Protein AF-A0A511MKS2-F1 (afdb_monomer_lite)

Sequence (105 aa):
MGGASIHTKQHAWWDNYLVALLGLVLAAGFAIAAIAAASGGAYPVAITLAALAVPFAIPTIVQILGELLIYLLIPVVLVGFVLFLPILAVSPAARKWARRRWRDR

pLDDT: mean 75.95, std 11.5, range [42.81, 89.75]

Foldseek 3Di:
DDDDDPPPPVVVVVVLVVLLVVLVVQLVVLQVVLVVCVVVVNNVSSVVSNVVSVVSVVSNVVVVVVVVVVVVVVVVVVVVCVVVVVCCVPDPVSVVVVVVVVVVD

Secondary structure (DSSP, 8-state):
-----SSHHHHHHHHHHHHHHHHHHHHHHHH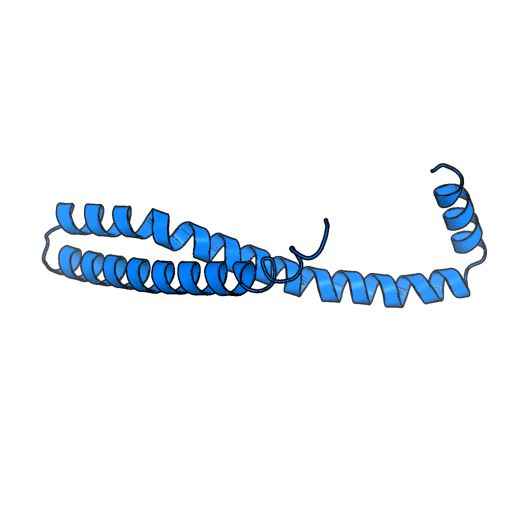HHHHHHHHTT-HHHHHHHHHHHHHHHHHHHHHHHHHHHHHHHHHHHHHHHHHHHHHHHH-HHHHHHHHHHHH--

Radius of gyration: 24.77 Å; chains: 1; bounding box: 55×48×60 Å

Structure (mmCIF, N/CA/C/O backbone):
data_AF-A0A511MKS2-F1
#
_entry.id   AF-A0A511MKS2-F1
#
loop_
_atom_site.group_PDB
_atom_site.id
_atom_site.type_symbol
_atom_site.label_atom_id
_atom_site.label_alt_id
_atom_site.label_comp_id
_atom_site.label_asym_id
_atom_site.label_entity_id
_atom_site.label_seq_id
_atom_site.pdbx_PDB_ins_code
_atom_site.Cartn_x
_atom_site.Cartn_y
_atom_site.Cartn_z
_atom_site.occupancy
_atom_site.B_iso_or_equiv
_atom_site.auth_seq_id
_atom_site.auth_comp_id
_atom_site.auth_asym_id
_atom_site.auth_atom_id
_atom_site.pdbx_PDB_model_num
ATOM 1 N N . MET A 1 1 ? 11.989 -38.388 -12.754 1.00 42.81 1 MET A N 1
ATOM 2 C CA . MET A 1 1 ? 12.009 -37.271 -11.783 1.00 42.81 1 MET A CA 1
ATOM 3 C C . MET A 1 1 ? 11.878 -35.966 -12.558 1.00 42.81 1 MET A C 1
ATOM 5 O O . MET A 1 1 ? 12.620 -35.808 -13.514 1.00 42.81 1 MET A O 1
ATOM 9 N N . GLY A 1 2 ? 10.953 -35.074 -12.178 1.00 46.56 2 GLY A N 1
ATOM 10 C CA . GLY A 1 2 ? 10.885 -33.697 -12.704 1.00 46.56 2 GLY A CA 1
ATOM 11 C C . GLY A 1 2 ? 9.634 -33.360 -13.522 1.00 46.56 2 GLY A C 1
ATOM 12 O O . GLY A 1 2 ? 9.736 -33.114 -14.714 1.00 46.56 2 GLY A O 1
ATOM 13 N N . GLY A 1 3 ? 8.456 -33.342 -12.890 1.00 44.53 3 GLY A N 1
ATOM 14 C CA . GLY A 1 3 ? 7.185 -32.998 -13.548 1.00 44.53 3 GLY A CA 1
ATOM 15 C C . GLY A 1 3 ? 6.220 -32.209 -12.661 1.00 44.53 3 GLY A C 1
ATOM 16 O O . GLY A 1 3 ? 5.014 -32.354 -12.796 1.00 44.53 3 GLY A O 1
ATOM 17 N N . ALA A 1 4 ? 6.727 -31.414 -11.717 1.00 52.56 4 ALA A N 1
ATOM 18 C CA . ALA A 1 4 ? 5.893 -30.621 -10.818 1.00 52.56 4 ALA A CA 1
ATOM 19 C C . ALA A 1 4 ? 6.574 -29.282 -10.509 1.00 52.56 4 ALA A C 1
ATOM 21 O O . ALA A 1 4 ? 7.659 -29.279 -9.936 1.00 52.56 4 ALA A O 1
ATOM 22 N N . SER A 1 5 ? 5.959 -28.164 -10.917 1.00 49.34 5 SER A N 1
ATOM 23 C CA . SER A 1 5 ? 6.036 -26.854 -10.221 1.00 49.34 5 SER A CA 1
ATOM 24 C C . SER A 1 5 ? 5.445 -25.666 -11.004 1.00 49.34 5 SER A C 1
ATOM 26 O O . SER A 1 5 ? 5.560 -24.533 -10.551 1.00 49.34 5 SER A O 1
ATOM 28 N N . ILE A 1 6 ? 4.778 -25.867 -12.148 1.00 53.00 6 ILE A N 1
ATOM 29 C CA . ILE A 1 6 ? 4.222 -24.731 -12.916 1.00 53.00 6 ILE A CA 1
ATOM 30 C C . ILE A 1 6 ? 2.859 -24.256 -12.357 1.00 53.00 6 ILE A C 1
ATOM 32 O O . ILE A 1 6 ? 2.493 -23.097 -12.522 1.00 53.00 6 ILE A O 1
ATOM 36 N N . HIS A 1 7 ? 2.137 -25.102 -11.610 1.00 49.38 7 HIS A N 1
ATOM 37 C CA . HIS A 1 7 ? 0.781 -24.799 -11.122 1.00 49.38 7 HIS A CA 1
ATOM 38 C C . HIS A 1 7 ? 0.695 -23.968 -9.827 1.00 49.38 7 HIS A C 1
ATOM 40 O O . HIS A 1 7 ? -0.368 -23.439 -9.524 1.00 49.38 7 HIS A O 1
ATOM 46 N N . THR A 1 8 ? 1.771 -23.797 -9.055 1.00 53.22 8 THR A N 1
ATOM 47 C CA . THR A 1 8 ? 1.685 -23.134 -7.735 1.00 53.22 8 THR A CA 1
ATOM 48 C C . THR A 1 8 ? 1.727 -21.607 -7.795 1.00 53.22 8 THR A C 1
ATOM 50 O O . THR A 1 8 ? 1.206 -20.946 -6.901 1.00 53.22 8 THR A O 1
ATOM 53 N N . LYS A 1 9 ? 2.300 -21.009 -8.846 1.00 51.19 9 LYS A N 1
ATOM 54 C CA . LYS A 1 9 ? 2.446 -19.542 -8.923 1.00 51.19 9 LYS A CA 1
ATOM 55 C C . LYS A 1 9 ? 1.162 -18.808 -9.308 1.00 51.19 9 LYS A C 1
ATOM 57 O O . LYS A 1 9 ? 1.000 -17.652 -8.934 1.00 51.19 9 LYS A O 1
ATOM 62 N N . GLN A 1 10 ? 0.258 -19.461 -10.038 1.00 51.94 10 GLN A N 1
ATOM 63 C CA . GLN A 1 10 ? -0.973 -18.831 -10.524 1.00 51.94 10 GLN A CA 1
ATOM 64 C C . GLN A 1 10 ? -2.043 -18.708 -9.425 1.00 51.94 10 GLN A C 1
ATOM 66 O O . GLN A 1 10 ? -2.788 -17.732 -9.412 1.00 51.94 10 GLN A O 1
ATOM 71 N N . HIS A 1 11 ? -2.068 -19.641 -8.465 1.00 52.22 11 HIS A N 1
ATOM 72 C CA . HIS A 1 11 ? -2.956 -19.573 -7.298 1.00 52.22 11 HIS A CA 1
ATOM 73 C C . HIS A 1 11 ? -2.510 -18.522 -6.273 1.00 52.22 11 HIS A C 1
ATOM 75 O O . HIS A 1 11 ? -3.345 -17.798 -5.746 1.00 52.22 11 HIS A O 1
ATOM 81 N N . ALA A 1 12 ? -1.198 -18.339 -6.086 1.00 59.16 12 ALA A N 1
ATOM 82 C CA . ALA A 1 12 ? -0.658 -17.401 -5.098 1.00 59.16 12 ALA A CA 1
ATOM 83 C C . ALA A 1 12 ? -1.088 -15.935 -5.316 1.00 59.16 12 ALA A C 1
ATOM 85 O O . ALA A 1 12 ? -1.246 -15.186 -4.353 1.00 59.16 12 ALA A O 1
ATOM 86 N N . TRP A 1 13 ? -1.288 -15.512 -6.570 1.00 55.91 13 TRP A N 1
ATOM 87 C CA . TRP A 1 13 ? -1.810 -14.175 -6.875 1.00 55.91 13 TRP A CA 1
ATOM 88 C C . TRP A 1 13 ? -3.279 -14.044 -6.445 1.00 55.91 13 TRP A C 1
ATOM 90 O O . TRP A 1 13 ? -3.625 -13.089 -5.745 1.00 55.91 13 TRP A O 1
ATOM 100 N N . TRP A 1 14 ? -4.129 -15.001 -6.827 1.00 58.97 14 TRP A N 1
ATOM 101 C CA . TRP A 1 14 ? -5.549 -14.997 -6.465 1.00 58.97 14 TRP A CA 1
ATOM 102 C C . TRP A 1 14 ? -5.760 -15.075 -4.952 1.00 58.97 14 TRP A C 1
ATOM 104 O O . TRP A 1 14 ? -6.580 -14.331 -4.416 1.00 58.97 14 TRP A O 1
ATOM 114 N N . ASP A 1 15 ? -4.970 -15.895 -4.261 1.00 70.06 15 ASP A N 1
ATOM 115 C CA . ASP A 1 15 ? -5.043 -16.048 -2.808 1.00 70.06 15 ASP A CA 1
ATOM 116 C C . ASP A 1 15 ? -4.708 -14.737 -2.086 1.00 70.06 15 ASP A C 1
ATOM 118 O O . ASP A 1 15 ? -5.434 -14.330 -1.182 1.00 70.06 15 ASP A O 1
ATOM 122 N N . ASN A 1 16 ? -3.678 -14.008 -2.529 1.00 69.06 16 ASN A N 1
ATOM 123 C CA . ASN A 1 16 ? -3.334 -12.708 -1.943 1.00 69.06 16 ASN A CA 1
ATOM 124 C C . ASN A 1 16 ? -4.450 -11.672 -2.117 1.00 69.06 16 ASN A C 1
ATOM 126 O O . ASN A 1 16 ? -4.743 -10.915 -1.194 1.00 69.06 16 ASN A O 1
ATOM 130 N N . TYR A 1 17 ? -5.091 -11.649 -3.286 1.00 69.94 17 TYR A N 1
ATOM 131 C CA . TYR A 1 17 ? -6.205 -10.742 -3.559 1.00 69.94 17 TYR A CA 1
ATOM 132 C C . TYR A 1 17 ? -7.442 -11.075 -2.720 1.00 69.94 17 TYR A C 1
ATOM 134 O O . TYR A 1 17 ? -8.080 -10.171 -2.182 1.00 69.94 17 TYR A O 1
ATOM 142 N N . LEU A 1 18 ? -7.766 -12.362 -2.571 1.00 76.62 18 LEU A N 1
ATOM 143 C CA . LEU A 1 18 ? -8.878 -12.814 -1.735 1.00 76.62 18 LEU A CA 1
ATOM 144 C C . LEU A 1 18 ? -8.627 -12.521 -0.256 1.00 76.62 18 LEU A C 1
ATOM 146 O O . LEU A 1 18 ? -9.530 -12.045 0.427 1.00 76.62 18 LEU A O 1
ATOM 150 N N . VAL A 1 19 ? -7.402 -12.738 0.228 1.00 76.44 19 VAL A N 1
ATOM 151 C CA . VAL A 1 19 ? -6.998 -12.402 1.601 1.00 76.44 19 VAL A CA 1
ATOM 152 C C . VAL A 1 19 ? -7.071 -10.894 1.839 1.00 76.44 19 VAL A C 1
ATOM 154 O O . VAL A 1 19 ? -7.589 -10.468 2.870 1.00 76.44 19 VAL A O 1
ATOM 157 N N . ALA A 1 20 ? -6.626 -10.075 0.883 1.00 75.06 20 ALA A N 1
ATOM 158 C CA . ALA A 1 20 ? -6.738 -8.622 0.971 1.00 75.06 20 ALA A CA 1
ATOM 159 C C . ALA A 1 20 ? -8.198 -8.141 0.956 1.00 75.06 20 ALA A C 1
ATOM 161 O O . ALA A 1 20 ? -8.547 -7.228 1.705 1.00 75.06 20 ALA A O 1
ATOM 162 N N . LEU A 1 21 ? -9.061 -8.773 0.152 1.00 80.44 21 LEU A N 1
ATOM 163 C CA . LEU A 1 21 ? -10.496 -8.485 0.106 1.00 80.44 21 LEU A CA 1
ATOM 164 C C . LEU A 1 21 ? -11.178 -8.843 1.434 1.00 80.44 21 LEU A C 1
ATOM 166 O O . LEU A 1 21 ? -11.929 -8.038 1.980 1.00 80.44 21 LEU A O 1
ATOM 170 N N . LEU A 1 22 ? -10.881 -10.024 1.984 1.00 83.00 22 LEU A N 1
ATOM 171 C CA . LEU A 1 22 ? -11.374 -10.453 3.295 1.00 83.00 22 LEU A CA 1
ATOM 172 C C . LEU A 1 22 ? -10.896 -9.510 4.403 1.00 83.00 22 LEU A C 1
ATOM 174 O O . LEU A 1 22 ? -11.698 -9.083 5.232 1.00 83.00 22 LEU A O 1
ATOM 178 N N . GLY A 1 23 ? -9.613 -9.138 4.383 1.00 81.81 23 GLY A N 1
ATOM 179 C CA . GLY A 1 23 ? -9.038 -8.158 5.302 1.00 81.81 23 GLY A CA 1
ATOM 180 C C . GLY A 1 23 ? -9.753 -6.811 5.226 1.00 81.81 23 GLY A C 1
ATOM 181 O O . GLY A 1 23 ? -10.143 -6.264 6.254 1.00 81.81 23 GLY A O 1
ATOM 182 N N . LEU A 1 24 ? -10.027 -6.317 4.018 1.00 82.19 24 LEU A N 1
ATOM 183 C CA . LEU A 1 24 ? -10.748 -5.062 3.816 1.00 82.19 24 LEU A CA 1
ATOM 184 C C . LEU A 1 24 ? -12.180 -5.116 4.370 1.00 82.19 24 LEU A C 1
ATOM 186 O O . LEU A 1 24 ? -12.614 -4.172 5.029 1.00 82.19 24 LEU A O 1
ATOM 190 N N . VAL A 1 25 ? -12.904 -6.217 4.143 1.00 86.25 25 VAL A N 1
ATOM 191 C CA . VAL A 1 25 ? -14.267 -6.399 4.670 1.00 86.25 25 VAL A CA 1
ATOM 192 C C . VAL A 1 25 ? -14.262 -6.434 6.199 1.00 86.25 25 VAL A C 1
ATOM 194 O O . VAL A 1 25 ? -15.085 -5.760 6.823 1.00 86.25 25 VAL A O 1
ATOM 197 N N . LEU A 1 26 ? -13.315 -7.153 6.817 1.00 82.62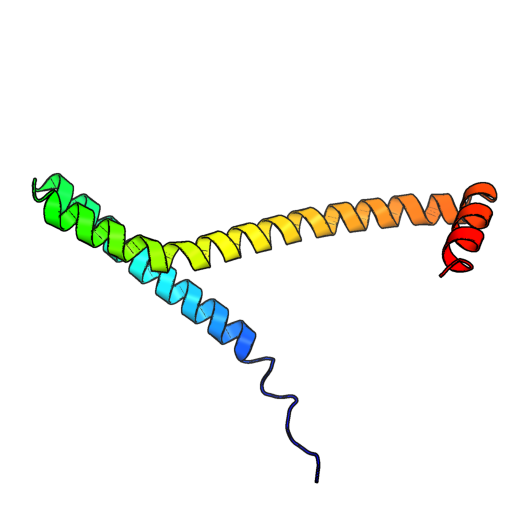 26 LEU A N 1
ATOM 198 C CA . LEU A 1 26 ? -13.163 -7.157 8.275 1.00 82.62 26 LEU A CA 1
ATOM 199 C C . LEU A 1 26 ? -12.815 -5.761 8.804 1.00 82.62 26 LEU A C 1
ATOM 201 O O . LEU A 1 26 ? -13.454 -5.297 9.746 1.00 82.62 26 LEU A O 1
ATOM 205 N N . ALA A 1 27 ? -11.848 -5.072 8.194 1.00 81.25 27 ALA A N 1
ATOM 206 C CA . ALA A 1 27 ? -11.444 -3.725 8.595 1.00 81.25 27 ALA A CA 1
ATOM 207 C C . ALA A 1 27 ? -12.614 -2.732 8.520 1.00 81.25 27 ALA A C 1
ATOM 209 O O . ALA A 1 27 ? -12.828 -1.962 9.457 1.00 81.25 27 ALA A O 1
ATOM 210 N N . ALA A 1 28 ? -13.409 -2.784 7.446 1.00 81.94 28 ALA A N 1
ATOM 211 C CA . ALA A 1 28 ? -14.602 -1.958 7.289 1.00 81.94 28 ALA A CA 1
ATOM 212 C C . ALA A 1 28 ? -15.656 -2.276 8.360 1.00 81.94 28 ALA A C 1
ATOM 214 O O . ALA A 1 28 ? -16.203 -1.361 8.974 1.00 81.94 28 ALA A O 1
ATOM 215 N N . GLY A 1 29 ? -15.897 -3.561 8.641 1.00 84.00 29 GLY A N 1
ATOM 216 C CA . GLY A 1 29 ? -16.812 -3.993 9.699 1.00 84.00 29 GLY A CA 1
ATOM 217 C C . GLY A 1 29 ? -16.386 -3.501 11.084 1.00 84.00 29 GLY A C 1
ATOM 218 O O . GLY A 1 29 ? -17.197 -2.926 11.811 1.00 84.00 29 GLY A O 1
ATOM 219 N N . PHE A 1 30 ? -15.104 -3.648 11.427 1.00 81.69 30 PHE A N 1
ATOM 220 C CA . PHE A 1 30 ? -14.548 -3.147 12.686 1.00 81.69 30 PHE A CA 1
ATOM 221 C C . PHE A 1 30 ? -14.610 -1.623 12.788 1.00 81.69 30 PHE A C 1
ATOM 223 O O . PHE A 1 30 ? -14.955 -1.104 13.847 1.00 81.69 30 PHE A O 1
ATOM 230 N N . ALA A 1 31 ? -14.337 -0.900 11.701 1.00 81.19 31 ALA A N 1
ATOM 231 C CA . ALA A 1 31 ? -14.434 0.555 11.676 1.00 81.19 31 ALA A CA 1
ATOM 232 C C . ALA A 1 31 ? -15.880 1.037 11.880 1.00 81.19 31 ALA A C 1
ATOM 234 O O . ALA A 1 31 ? -16.120 1.927 12.693 1.00 81.19 31 ALA A O 1
ATOM 235 N N . ILE A 1 32 ? -16.857 0.419 11.208 1.00 85.31 32 ILE A N 1
ATOM 236 C CA . ILE A 1 32 ? -18.283 0.747 11.375 1.00 85.31 32 ILE A CA 1
ATOM 237 C C . ILE A 1 32 ? -18.738 0.444 12.808 1.00 85.31 32 ILE A C 1
ATOM 239 O O . ILE A 1 32 ? -19.402 1.272 13.432 1.00 85.31 32 ILE A O 1
ATOM 243 N N . ALA A 1 33 ? -18.336 -0.704 13.360 1.00 81.19 33 ALA A N 1
ATOM 244 C CA . ALA A 1 33 ? -18.637 -1.069 14.741 1.00 81.19 33 ALA A CA 1
ATOM 245 C C . ALA A 1 33 ? -17.982 -0.108 15.748 1.00 81.19 33 ALA A C 1
ATOM 247 O O . ALA A 1 33 ? -18.607 0.259 16.742 1.00 81.19 33 ALA A O 1
ATOM 248 N N . ALA A 1 34 ? -16.756 0.350 15.477 1.00 79.50 34 ALA A N 1
ATOM 249 C CA . ALA A 1 34 ? -16.071 1.344 16.295 1.00 79.50 34 ALA A CA 1
ATOM 250 C C . ALA A 1 34 ? -16.803 2.694 16.280 1.00 79.50 34 ALA A C 1
ATOM 252 O O . ALA A 1 34 ? -17.004 3.292 17.336 1.00 79.50 34 ALA A O 1
ATOM 253 N N . ILE A 1 35 ? -17.249 3.152 15.106 1.00 84.25 35 ILE A N 1
ATOM 254 C CA . ILE A 1 35 ? -18.021 4.394 14.949 1.00 84.25 35 ILE A CA 1
ATOM 255 C C . ILE A 1 35 ? -19.356 4.294 15.695 1.00 84.25 35 ILE A C 1
ATOM 257 O O . ILE A 1 35 ? -19.720 5.208 16.436 1.00 84.25 35 ILE A O 1
ATOM 261 N N . ALA A 1 36 ? -20.059 3.166 15.565 1.00 83.94 36 ALA A N 1
ATOM 262 C CA . ALA A 1 36 ? -21.303 2.921 16.288 1.00 83.94 36 ALA A CA 1
ATOM 263 C C . ALA A 1 36 ? -21.081 2.900 17.814 1.00 83.94 36 ALA A C 1
ATOM 265 O O . ALA A 1 36 ? -21.798 3.583 18.548 1.00 83.94 36 ALA A O 1
ATOM 266 N N . ALA A 1 37 ? -20.045 2.206 18.299 1.00 77.62 37 ALA A N 1
ATOM 267 C CA . ALA A 1 37 ? -19.690 2.167 19.720 1.00 77.62 37 ALA A CA 1
ATOM 268 C C . ALA A 1 37 ? -19.298 3.550 20.267 1.00 77.62 37 ALA A C 1
ATOM 270 O O . ALA A 1 37 ? -19.695 3.909 21.377 1.00 77.62 37 ALA A O 1
ATOM 271 N N . ALA A 1 38 ? -18.576 4.353 19.479 1.00 80.25 38 ALA A N 1
ATOM 272 C CA . ALA A 1 38 ? -18.225 5.724 19.839 1.00 80.25 38 ALA A CA 1
ATOM 273 C C . ALA A 1 38 ? -19.469 6.619 19.924 1.00 80.25 38 ALA A C 1
ATOM 275 O O . ALA A 1 38 ? -19.601 7.391 20.871 1.00 80.25 38 ALA A O 1
ATOM 276 N N . SER A 1 39 ? -20.413 6.469 18.986 1.00 80.50 39 SER A N 1
ATOM 277 C CA . SER A 1 39 ? -21.677 7.219 19.002 1.00 80.50 39 SER A CA 1
ATOM 278 C C . SER A 1 39 ? -22.557 6.880 20.213 1.00 80.50 39 SER A C 1
ATOM 280 O O . SER A 1 39 ? -23.280 7.740 20.708 1.00 80.50 39 SER A O 1
ATOM 282 N N . GLY A 1 40 ? -22.438 5.656 20.739 1.00 81.81 40 GLY A N 1
ATOM 283 C CA . GLY A 1 40 ? -23.078 5.213 21.980 1.00 81.81 40 GLY A CA 1
ATOM 284 C C . GLY A 1 40 ? -22.318 5.562 23.267 1.00 81.81 40 GLY A C 1
ATOM 285 O O . GLY A 1 40 ? -22.720 5.112 24.336 1.00 81.81 40 GLY A O 1
ATOM 286 N N . GLY A 1 41 ? -21.209 6.312 23.196 1.00 79.12 41 GLY A N 1
ATOM 287 C CA . GLY A 1 41 ? -20.401 6.692 24.364 1.00 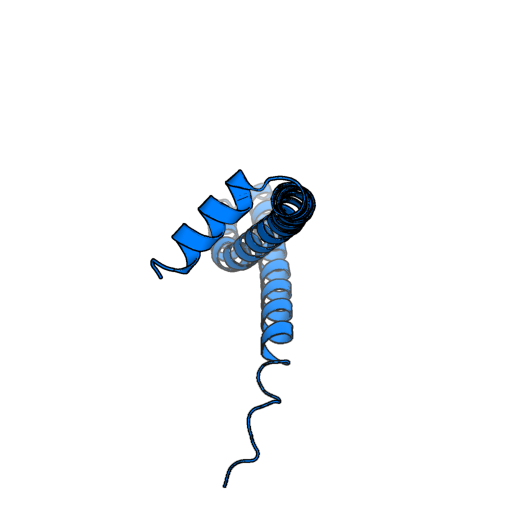79.12 41 GLY A CA 1
ATOM 288 C C . GLY A 1 41 ? -19.496 5.584 24.922 1.00 79.12 41 GLY A C 1
ATOM 289 O O . GLY A 1 41 ? -18.800 5.796 25.915 1.00 79.12 41 GLY A O 1
ATOM 290 N N . ALA A 1 42 ? -19.442 4.413 24.279 1.00 83.62 42 ALA A N 1
ATOM 291 C CA . ALA A 1 42 ? -18.586 3.290 24.661 1.00 83.62 42 ALA A CA 1
ATOM 292 C C . ALA A 1 42 ? -17.175 3.434 24.061 1.00 83.62 42 ALA A C 1
ATOM 294 O O . ALA A 1 42 ? -16.704 2.593 23.290 1.00 83.62 42 ALA A O 1
ATOM 295 N N . TYR A 1 43 ? -16.478 4.509 24.433 1.00 81.56 43 TYR A N 1
ATOM 296 C CA . TYR A 1 43 ? -15.141 4.836 23.923 1.00 81.56 43 TYR A CA 1
ATOM 297 C C . TYR A 1 43 ? -14.095 3.709 24.058 1.00 81.56 43 TYR A C 1
ATOM 299 O O . TYR A 1 43 ? -13.360 3.493 23.095 1.00 81.56 43 TYR A O 1
ATOM 307 N N . PRO A 1 44 ? -14.021 2.936 25.164 1.00 83.00 44 PRO A N 1
ATOM 308 C CA . PRO A 1 44 ? -13.041 1.850 25.279 1.00 83.00 44 PRO A CA 1
ATOM 309 C C . PRO A 1 44 ? -13.248 0.756 24.226 1.00 83.00 44 PRO A C 1
ATOM 311 O O . PRO A 1 44 ? -12.280 0.240 23.666 1.00 83.00 44 PRO A O 1
ATOM 314 N N . VAL A 1 45 ? -14.514 0.446 23.929 1.00 79.38 45 VAL A N 1
ATOM 315 C CA . VAL A 1 45 ? -14.918 -0.548 22.926 1.00 79.38 45 VAL A CA 1
ATOM 316 C C . VAL A 1 45 ? -14.623 -0.028 21.520 1.00 79.38 45 VAL A C 1
ATOM 318 O O . VAL A 1 45 ? -14.072 -0.750 20.694 1.00 79.38 45 VAL A O 1
ATOM 321 N N . ALA A 1 46 ? -14.902 1.250 21.257 1.00 77.69 46 ALA A N 1
ATOM 322 C CA . ALA A 1 46 ? -14.562 1.884 19.987 1.00 77.69 46 ALA A CA 1
ATOM 323 C C . ALA A 1 46 ? -13.053 1.842 19.698 1.00 77.69 46 ALA A C 1
ATOM 325 O O . ALA A 1 46 ? -12.644 1.504 18.589 1.00 77.69 46 ALA A O 1
ATOM 326 N N . ILE A 1 47 ? -12.222 2.125 20.706 1.00 83.62 47 ILE A N 1
ATOM 327 C CA . ILE A 1 47 ? -10.758 2.099 20.576 1.00 83.62 47 ILE A CA 1
ATOM 328 C C . ILE A 1 47 ? -10.256 0.679 20.300 1.00 83.62 47 ILE A C 1
ATOM 330 O O . ILE A 1 47 ? -9.397 0.496 19.440 1.00 83.62 47 ILE A O 1
ATOM 334 N N . THR A 1 48 ? -10.796 -0.335 20.982 1.00 88.44 48 THR A N 1
ATOM 335 C CA . THR A 1 48 ? -10.394 -1.733 20.744 1.00 88.44 48 THR A CA 1
ATOM 336 C C . THR A 1 48 ? -10.786 -2.205 19.348 1.00 88.44 48 THR A C 1
ATOM 338 O O . THR A 1 48 ? -9.970 -2.816 18.663 1.00 88.44 48 THR A O 1
ATOM 341 N N . LEU A 1 49 ? -11.994 -1.876 18.889 1.00 79.75 49 LEU A N 1
ATOM 342 C CA . LEU A 1 49 ? -12.449 -2.204 17.536 1.00 79.75 49 LEU A CA 1
ATOM 343 C C . LEU A 1 49 ? -11.619 -1.481 16.466 1.00 79.75 49 LEU A C 1
ATOM 345 O O . LEU A 1 49 ? -11.206 -2.098 15.487 1.00 79.75 49 LEU A O 1
ATOM 349 N N . ALA A 1 50 ? -11.302 -0.203 16.680 1.00 78.00 50 ALA A N 1
ATOM 350 C CA . ALA A 1 50 ? -10.428 0.549 15.786 1.00 78.00 50 ALA A CA 1
ATOM 351 C C . ALA A 1 50 ? -9.017 -0.057 15.732 1.00 78.00 50 ALA A C 1
ATOM 353 O O . ALA A 1 50 ? -8.473 -0.241 14.646 1.00 78.00 50 ALA A O 1
ATOM 354 N N . ALA A 1 51 ? -8.445 -0.433 16.880 1.00 86.88 51 ALA A N 1
ATOM 355 C CA . ALA A 1 51 ? -7.138 -1.083 16.947 1.00 86.88 51 ALA A CA 1
ATOM 356 C C . ALA A 1 51 ? -7.126 -2.445 16.233 1.00 86.88 51 ALA A C 1
ATOM 358 O O . ALA A 1 51 ? -6.154 -2.764 15.549 1.00 86.88 51 ALA A O 1
ATOM 359 N N . LEU A 1 52 ? -8.213 -3.218 16.332 1.00 84.94 52 LEU A N 1
ATOM 360 C CA . LEU A 1 52 ? -8.373 -4.477 15.601 1.00 84.94 52 LEU A CA 1
ATOM 361 C C . LEU A 1 52 ? -8.477 -4.269 14.088 1.00 84.94 52 LEU A C 1
ATOM 363 O O . LEU A 1 52 ? -8.017 -5.129 13.347 1.00 84.94 52 LEU A O 1
ATOM 367 N N . ALA A 1 53 ? -9.014 -3.141 13.614 1.00 81.50 53 ALA A N 1
ATOM 36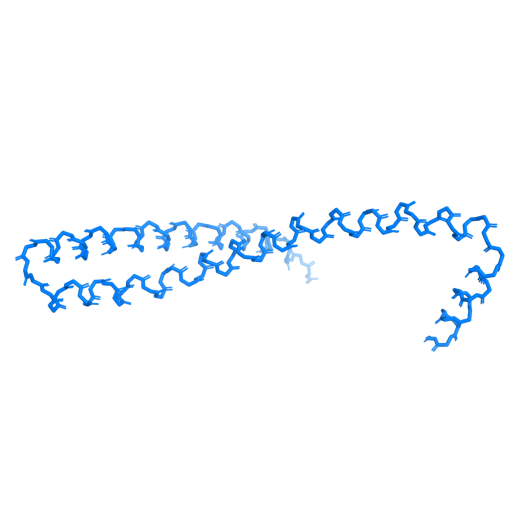8 C CA . ALA A 1 53 ? -9.104 -2.842 12.183 1.00 81.50 53 ALA A CA 1
ATOM 369 C C . ALA A 1 53 ? -7.734 -2.561 11.535 1.00 81.50 53 ALA A C 1
ATOM 371 O O . ALA A 1 53 ? -7.522 -2.893 10.368 1.00 81.50 53 ALA A O 1
ATOM 372 N N . VAL A 1 54 ? -6.792 -1.972 12.283 1.00 84.25 54 VAL A N 1
ATOM 373 C CA . VAL A 1 54 ? -5.462 -1.563 11.789 1.00 84.25 54 VAL A CA 1
ATOM 374 C C . VAL A 1 54 ? -4.687 -2.690 11.085 1.00 84.25 54 VAL A C 1
ATOM 376 O O . VAL A 1 54 ? -4.296 -2.487 9.933 1.00 84.25 54 VAL A O 1
ATOM 379 N N . PRO A 1 55 ? -4.459 -3.874 11.691 1.00 82.38 55 PRO A N 1
ATOM 380 C CA . PRO A 1 55 ? -3.695 -4.942 11.044 1.00 82.38 55 PRO A CA 1
ATOM 381 C C . PRO A 1 55 ? -4.352 -5.467 9.764 1.00 82.38 55 PRO A C 1
ATOM 383 O O . PRO A 1 55 ? -3.645 -5.956 8.889 1.00 82.38 55 PRO A O 1
ATOM 386 N N . PHE A 1 56 ? -5.674 -5.343 9.627 1.00 79.69 56 PHE A N 1
ATOM 387 C CA . PHE A 1 56 ? -6.385 -5.746 8.414 1.00 79.69 56 PHE A CA 1
ATOM 388 C C . PHE A 1 56 ? -6.378 -4.660 7.332 1.00 79.69 56 PHE A C 1
ATOM 390 O O . PHE A 1 56 ? -6.407 -4.984 6.149 1.00 79.69 56 PHE A O 1
ATOM 397 N N . ALA A 1 57 ? -6.285 -3.384 7.715 1.00 78.19 57 ALA A N 1
ATOM 398 C CA . ALA A 1 57 ? -6.208 -2.267 6.777 1.00 78.19 57 ALA A CA 1
ATOM 399 C C . ALA A 1 57 ? -4.803 -2.083 6.173 1.00 78.19 57 ALA A C 1
ATOM 401 O O . ALA A 1 57 ? -4.682 -1.702 5.008 1.00 78.19 57 ALA A O 1
ATOM 402 N N . ILE A 1 58 ? -3.736 -2.358 6.938 1.00 79.38 58 ILE A N 1
ATOM 403 C CA . ILE A 1 58 ? -2.344 -2.146 6.498 1.00 79.38 58 ILE A CA 1
ATOM 404 C C . ILE A 1 58 ? -2.013 -2.888 5.188 1.00 79.38 58 ILE A C 1
ATOM 406 O O . ILE A 1 58 ? -1.537 -2.228 4.262 1.00 79.38 58 ILE A O 1
ATOM 410 N N . PRO A 1 59 ? -2.261 -4.208 5.048 1.00 78.75 59 PRO A N 1
ATOM 411 C CA . PRO A 1 59 ? -1.949 -4.936 3.818 1.00 78.75 59 PRO A CA 1
ATOM 412 C C . PRO A 1 59 ? -2.667 -4.346 2.605 1.00 78.75 59 PRO A C 1
ATOM 414 O O . PRO A 1 59 ? -2.062 -4.184 1.548 1.00 78.75 59 PRO A O 1
ATOM 417 N N . THR A 1 60 ? -3.932 -3.956 2.776 1.00 78.12 60 THR A N 1
ATOM 418 C CA . THR A 1 60 ? -4.736 -3.358 1.710 1.00 78.12 60 THR A CA 1
ATOM 419 C C . THR A 1 60 ? -4.196 -1.992 1.295 1.00 78.12 60 THR A C 1
ATOM 421 O O . THR A 1 60 ? -4.078 -1.722 0.103 1.00 78.12 60 THR A O 1
ATOM 424 N N . ILE A 1 61 ? -3.805 -1.145 2.253 1.00 78.69 61 ILE A N 1
ATOM 425 C CA . ILE A 1 61 ? -3.188 0.157 1.960 1.00 78.69 61 ILE A CA 1
ATOM 426 C C . ILE A 1 61 ? -1.871 -0.041 1.208 1.00 78.69 61 ILE A C 1
ATOM 428 O O . ILE A 1 61 ? -1.651 0.614 0.194 1.00 78.69 61 ILE A O 1
ATOM 432 N N . VAL A 1 62 ? -1.014 -0.956 1.670 1.00 82.44 62 VAL A N 1
ATOM 433 C CA . VAL A 1 62 ? 0.271 -1.257 1.018 1.00 82.44 62 VAL A CA 1
ATOM 434 C C . VAL A 1 62 ? 0.058 -1.764 -0.407 1.00 82.44 62 VAL A C 1
ATOM 436 O O . VAL A 1 62 ? 0.758 -1.323 -1.319 1.00 82.44 62 VAL A O 1
ATOM 439 N N . GLN A 1 63 ? -0.925 -2.642 -0.615 1.00 80.75 63 GLN A N 1
ATOM 440 C CA . GLN A 1 63 ? -1.274 -3.145 -1.939 1.00 80.75 63 GLN A CA 1
ATOM 441 C C . GLN A 1 63 ? -1.735 -2.014 -2.863 1.00 80.75 63 GLN A C 1
ATOM 443 O O . GLN A 1 63 ? -1.166 -1.859 -3.940 1.00 80.75 63 GLN A O 1
ATOM 448 N N . ILE A 1 64 ? -2.687 -1.183 -2.425 1.00 81.12 64 ILE A N 1
ATOM 449 C CA . ILE A 1 64 ? -3.196 -0.046 -3.209 1.00 81.12 64 ILE A CA 1
ATOM 450 C C . ILE A 1 64 ? -2.063 0.927 -3.556 1.00 81.12 64 ILE A C 1
ATOM 452 O O . ILE A 1 64 ? -1.965 1.382 -4.695 1.00 81.12 64 ILE A O 1
ATOM 456 N N . LEU A 1 65 ? -1.185 1.237 -2.596 1.00 82.50 65 LEU A N 1
ATOM 457 C CA . LEU A 1 65 ? -0.058 2.146 -2.813 1.00 82.50 65 LEU A CA 1
ATOM 458 C C . LEU A 1 65 ? 0.943 1.574 -3.823 1.00 82.50 65 LEU A C 1
ATOM 460 O O . LEU A 1 65 ? 1.426 2.297 -4.695 1.00 82.50 65 LEU A O 1
ATOM 464 N N . GLY A 1 66 ? 1.240 0.276 -3.718 1.00 83.19 66 GLY A N 1
ATOM 465 C CA . GLY A 1 66 ? 2.107 -0.431 -4.655 1.00 83.19 66 GLY A CA 1
ATOM 466 C C . GLY A 1 66 ? 1.525 -0.461 -6.065 1.00 83.19 66 GLY A C 1
ATOM 467 O O . GLY A 1 66 ? 2.236 -0.201 -7.034 1.00 83.19 66 GLY A O 1
ATOM 468 N N . GLU A 1 67 ? 0.225 -0.707 -6.186 1.00 82.06 67 GLU A N 1
ATOM 469 C CA . GLU A 1 67 ? -0.464 -0.735 -7.473 1.00 82.06 67 GLU A CA 1
ATOM 470 C C . GLU A 1 67 ? -0.517 0.652 -8.113 1.00 82.06 67 GLU A C 1
ATOM 472 O O . GLU A 1 67 ? -0.178 0.801 -9.285 1.00 82.06 67 GLU A O 1
ATOM 477 N N . LEU A 1 68 ? -0.831 1.689 -7.331 1.00 84.31 68 LEU A N 1
ATOM 478 C CA . LEU A 1 68 ? -0.799 3.079 -7.783 1.00 84.31 68 LEU A CA 1
ATOM 479 C C . LEU A 1 68 ? 0.599 3.483 -8.271 1.00 84.31 68 LEU A C 1
ATOM 481 O O . LEU A 1 68 ? 0.730 4.120 -9.318 1.00 84.31 68 LEU A O 1
ATOM 485 N N . LEU A 1 69 ? 1.647 3.086 -7.542 1.00 88.56 69 LEU A N 1
ATOM 486 C CA . LEU A 1 69 ? 3.028 3.331 -7.947 1.00 88.56 69 LEU A CA 1
ATOM 487 C C . LEU A 1 69 ? 3.346 2.638 -9.273 1.00 88.56 69 LEU A C 1
ATOM 489 O O . LEU A 1 69 ? 3.943 3.261 -10.145 1.00 88.56 69 LEU A O 1
ATOM 493 N N . ILE A 1 70 ? 2.935 1.382 -9.451 1.00 86.81 70 ILE A N 1
ATOM 494 C CA . ILE A 1 70 ? 3.129 0.640 -10.704 1.00 86.81 70 ILE A CA 1
ATOM 495 C C . ILE A 1 7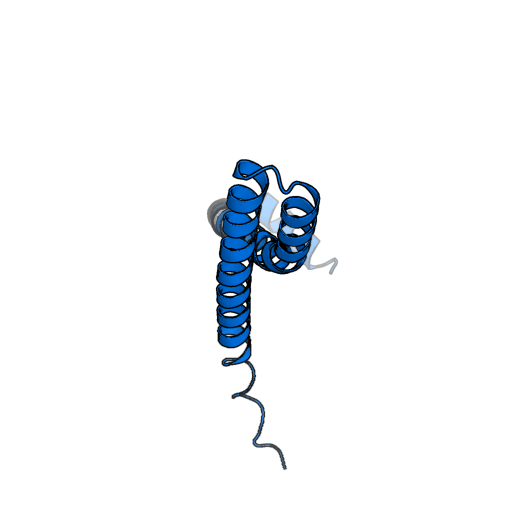0 ? 2.385 1.326 -11.854 1.00 86.81 70 ILE A C 1
ATOM 497 O O . ILE A 1 70 ? 2.982 1.571 -12.904 1.00 86.81 70 ILE A O 1
ATOM 501 N N . TYR A 1 71 ? 1.120 1.699 -11.650 1.00 83.94 71 TYR A N 1
ATOM 502 C CA . TYR A 1 71 ? 0.324 2.417 -12.646 1.00 83.94 71 TYR A CA 1
ATOM 503 C C . TYR A 1 71 ? 0.926 3.766 -13.032 1.00 83.94 71 TYR A C 1
ATOM 505 O O . TYR A 1 71 ? 0.750 4.193 -14.169 1.00 83.94 71 TYR A O 1
ATOM 513 N N . LEU A 1 72 ? 1.656 4.422 -12.129 1.00 86.94 72 LEU A N 1
ATOM 514 C CA . LEU A 1 72 ? 2.393 5.647 -12.429 1.00 86.94 72 LEU A CA 1
ATOM 515 C C . LEU A 1 72 ? 3.742 5.365 -13.107 1.00 86.94 72 LEU A C 1
ATOM 517 O O . LEU A 1 72 ? 4.149 6.088 -14.016 1.00 86.94 72 LEU A O 1
ATOM 521 N N . LEU A 1 73 ? 4.447 4.311 -12.696 1.00 89.75 73 LEU A N 1
ATOM 522 C CA . LEU A 1 73 ? 5.778 3.987 -13.204 1.00 89.75 73 LEU A CA 1
ATOM 523 C C . LEU A 1 73 ? 5.729 3.478 -14.649 1.00 89.75 73 LEU A C 1
ATOM 525 O O . LEU A 1 73 ? 6.584 3.844 -15.452 1.00 89.75 73 LEU A O 1
ATOM 529 N N . ILE A 1 74 ? 4.724 2.668 -14.995 1.00 88.50 74 ILE A N 1
ATOM 530 C CA . ILE A 1 74 ? 4.532 2.128 -16.350 1.00 88.50 74 ILE A CA 1
ATOM 531 C C . ILE A 1 74 ? 4.514 3.239 -17.416 1.00 88.50 74 ILE A C 1
ATOM 533 O O . ILE A 1 74 ? 5.340 3.175 -18.330 1.00 88.50 74 ILE A O 1
ATOM 537 N N . PRO A 1 75 ? 3.651 4.272 -17.341 1.00 87.62 75 PRO A N 1
ATOM 538 C CA . PRO A 1 75 ? 3.624 5.331 -18.342 1.00 87.62 75 PRO A CA 1
ATOM 539 C C . PRO A 1 75 ? 4.897 6.177 -18.320 1.00 87.62 75 PRO A C 1
ATOM 541 O O . PRO A 1 75 ? 5.367 6.561 -19.386 1.00 87.62 75 PRO A O 1
ATOM 544 N N . VAL A 1 76 ? 5.506 6.425 -17.155 1.00 89.69 76 VAL A N 1
ATOM 545 C CA . VAL A 1 76 ? 6.787 7.152 -17.067 1.00 89.69 76 VAL A CA 1
ATOM 546 C C . VAL A 1 76 ? 7.895 6.404 -17.809 1.00 89.69 76 VAL A C 1
ATOM 548 O O . VAL A 1 76 ? 8.620 7.000 -18.607 1.00 89.69 76 VAL A O 1
ATOM 551 N N . VAL A 1 77 ? 8.008 5.093 -17.591 1.00 87.06 77 VAL A N 1
ATOM 552 C CA . VAL A 1 77 ? 8.980 4.243 -18.287 1.00 87.06 77 VAL A CA 1
ATOM 553 C C . VAL A 1 77 ? 8.664 4.175 -19.777 1.00 87.06 77 VAL A C 1
ATOM 555 O O . VAL A 1 77 ? 9.581 4.282 -20.587 1.00 87.06 77 VAL A O 1
ATOM 558 N N . LEU A 1 78 ? 7.390 4.048 -20.154 1.00 89.69 78 LEU A N 1
ATOM 559 C CA . LEU A 1 78 ? 6.964 4.005 -21.551 1.00 89.69 78 LEU A CA 1
ATOM 560 C C . LEU A 1 78 ? 7.307 5.307 -22.282 1.00 89.69 78 LEU A C 1
ATOM 562 O O . LEU A 1 78 ? 7.923 5.266 -23.343 1.00 89.69 78 LEU A O 1
ATOM 566 N N . VAL A 1 79 ? 6.977 6.460 -21.696 1.00 89.12 79 VAL A N 1
ATOM 567 C CA . VAL A 1 79 ? 7.317 7.784 -22.237 1.00 89.12 79 VAL A CA 1
ATOM 568 C C . VAL A 1 79 ? 8.830 7.941 -22.328 1.00 89.12 79 VAL A C 1
ATOM 570 O O . VAL A 1 79 ? 9.344 8.324 -23.378 1.00 89.12 79 VAL A O 1
ATOM 573 N N . GLY A 1 80 ? 9.557 7.583 -21.268 1.00 85.44 80 GLY A N 1
ATOM 574 C CA . GLY A 1 80 ? 11.015 7.580 -21.271 1.00 85.44 80 GLY A CA 1
ATOM 575 C C . GLY A 1 80 ? 11.568 6.744 -22.421 1.00 85.44 80 GLY A C 1
ATOM 576 O O . GLY A 1 80 ? 12.385 7.231 -23.189 1.00 85.44 80 GLY A O 1
ATOM 577 N N . PHE A 1 81 ? 11.078 5.522 -22.608 1.00 85.62 81 PHE A N 1
ATOM 578 C CA . PHE A 1 81 ? 11.527 4.620 -23.665 1.00 85.62 81 PHE A CA 1
ATOM 579 C C . PHE A 1 81 ? 11.208 5.147 -25.071 1.00 85.62 81 PHE A C 1
ATOM 581 O O . PHE A 1 81 ? 12.086 5.159 -25.937 1.00 85.62 81 PHE A O 1
ATOM 588 N N . VAL A 1 82 ? 9.985 5.642 -25.283 1.00 88.06 82 VAL A N 1
ATOM 589 C CA . VAL A 1 82 ? 9.528 6.230 -26.554 1.00 88.06 82 VAL A CA 1
ATOM 590 C C . VAL A 1 82 ? 10.326 7.478 -26.918 1.00 88.06 82 VAL A C 1
ATOM 592 O O . VAL A 1 82 ? 10.573 7.699 -28.097 1.00 88.06 82 VAL A O 1
ATOM 595 N N . LEU A 1 83 ? 10.761 8.276 -25.942 1.00 82.69 83 LEU A N 1
ATOM 596 C CA . LEU A 1 83 ? 11.597 9.455 -26.185 1.00 82.69 83 LEU A CA 1
ATOM 597 C C . LEU A 1 83 ? 13.081 9.097 -26.331 1.00 82.69 83 LEU A C 1
ATOM 599 O O . LEU A 1 83 ? 13.791 9.682 -27.147 1.00 82.69 83 LEU A O 1
ATOM 603 N N . PHE A 1 84 ? 13.572 8.122 -25.569 1.00 77.81 84 PHE A N 1
ATOM 604 C CA . PHE A 1 84 ? 14.992 7.774 -25.539 1.00 77.81 84 PHE A CA 1
ATOM 605 C C . PHE A 1 84 ? 15.423 6.979 -26.779 1.00 77.81 84 PHE A C 1
ATOM 607 O O . PHE A 1 84 ? 16.513 7.206 -27.308 1.00 77.81 84 PHE A O 1
ATOM 614 N N . LEU A 1 85 ? 14.565 6.091 -27.296 1.00 76.94 85 LEU A N 1
ATOM 615 C CA . LEU A 1 85 ? 14.822 5.336 -28.527 1.00 76.94 85 LEU A CA 1
ATOM 616 C C . LEU A 1 85 ? 15.117 6.210 -29.761 1.00 76.94 85 LEU A C 1
ATOM 618 O O . LEU A 1 85 ? 16.147 5.983 -30.402 1.00 76.94 85 LEU A O 1
ATOM 622 N N . PRO A 1 86 ? 14.289 7.209 -30.120 1.00 76.69 86 PRO A N 1
ATOM 623 C CA . PRO A 1 86 ? 14.566 8.073 -31.260 1.00 76.69 86 PRO A CA 1
ATOM 624 C C . PRO A 1 86 ? 15.808 8.934 -31.021 1.00 76.69 86 PRO A C 1
ATOM 626 O O . PRO A 1 86 ? 16.595 9.123 -31.945 1.00 76.69 86 PRO A O 1
ATOM 629 N N . ILE A 1 87 ? 16.072 9.371 -29.784 1.00 75.50 87 ILE A N 1
ATOM 630 C CA . ILE A 1 87 ? 17.316 10.082 -29.442 1.00 75.50 87 ILE A CA 1
ATOM 631 C C . ILE A 1 87 ? 18.543 9.198 -29.716 1.00 75.50 87 ILE A C 1
ATOM 633 O O . ILE A 1 87 ? 19.528 9.667 -30.286 1.00 75.50 87 ILE A O 1
ATOM 637 N N . LEU A 1 88 ? 18.489 7.908 -29.382 1.00 66.69 88 LEU A N 1
ATOM 638 C CA . LEU A 1 88 ? 19.531 6.930 -29.718 1.00 66.69 88 LEU A CA 1
ATOM 639 C C . LEU A 1 88 ? 19.633 6.628 -31.220 1.00 66.69 88 LEU A C 1
ATOM 641 O O . LEU A 1 88 ? 20.725 6.319 -31.705 1.00 66.69 88 LEU A O 1
ATOM 645 N N . ALA A 1 89 ? 18.522 6.679 -31.954 1.00 72.00 89 ALA A N 1
ATOM 646 C CA . ALA A 1 89 ? 18.507 6.455 -33.396 1.00 72.00 89 ALA A CA 1
ATOM 647 C C . ALA A 1 89 ? 19.119 7.636 -34.166 1.00 72.00 89 ALA A C 1
ATOM 649 O O . ALA A 1 89 ? 19.885 7.419 -35.105 1.00 72.00 89 ALA A O 1
ATOM 650 N N . VAL A 1 90 ? 18.823 8.867 -33.738 1.00 75.12 90 VAL A N 1
ATOM 651 C CA . VAL A 1 90 ? 19.200 10.103 -34.439 1.00 75.12 90 VAL A CA 1
ATOM 652 C C . VAL A 1 90 ? 20.541 10.667 -33.950 1.00 75.12 90 VAL A C 1
ATOM 654 O O . VAL A 1 90 ? 21.288 11.234 -34.744 1.00 75.12 90 VAL A O 1
ATOM 657 N N . SER A 1 91 ? 20.906 10.494 -32.671 1.00 71.62 91 SER A N 1
ATOM 658 C CA . SER A 1 91 ? 22.126 11.093 -32.104 1.00 71.62 91 SER A CA 1
ATOM 659 C C . SER A 1 91 ? 23.327 10.128 -32.075 1.00 71.62 91 SER A C 1
ATOM 661 O O . SER A 1 91 ? 23.378 9.196 -31.259 1.00 71.62 91 SER A O 1
ATOM 663 N N . PRO A 1 92 ? 24.383 10.372 -32.881 1.00 70.44 92 PRO A N 1
ATOM 664 C CA . PRO A 1 92 ? 25.615 9.583 -32.827 1.00 70.44 92 PRO A CA 1
ATOM 665 C C . PRO A 1 92 ? 26.369 9.742 -31.494 1.00 70.44 92 PRO A C 1
ATOM 667 O O . PRO A 1 92 ? 27.055 8.808 -31.065 1.00 70.44 92 PRO A O 1
ATOM 670 N N . ALA A 1 93 ? 26.208 10.877 -30.801 1.00 73.12 93 ALA A N 1
ATOM 671 C CA . ALA A 1 93 ? 26.779 11.112 -29.473 1.00 73.12 93 ALA A CA 1
ATOM 672 C C . ALA A 1 93 ? 26.120 10.219 -28.405 1.00 73.12 93 ALA A C 1
ATOM 674 O O . ALA A 1 93 ? 26.831 9.575 -27.626 1.00 73.12 93 ALA A O 1
ATOM 675 N N . ALA A 1 94 ? 24.787 10.089 -28.438 1.00 66.81 94 ALA A N 1
ATOM 676 C CA . ALA A 1 94 ? 24.039 9.201 -27.547 1.00 66.81 94 ALA A CA 1
ATOM 677 C C . ALA A 1 94 ? 24.423 7.725 -27.760 1.00 66.81 94 ALA A C 1
ATOM 679 O O . ALA A 1 94 ? 24.689 7.005 -26.797 1.00 66.81 94 ALA A O 1
ATOM 680 N N . ARG A 1 95 ? 24.592 7.288 -29.017 1.00 68.62 95 ARG A N 1
ATOM 681 C CA . ARG A 1 95 ? 25.113 5.944 -29.352 1.00 68.62 95 ARG A CA 1
ATOM 682 C C . ARG A 1 95 ? 26.522 5.684 -28.821 1.00 68.62 95 ARG A C 1
ATOM 684 O O . ARG A 1 95 ? 26.842 4.562 -28.427 1.00 68.62 95 ARG A O 1
ATOM 691 N N . LYS A 1 96 ? 27.407 6.684 -28.859 1.00 75.50 96 LYS A N 1
ATOM 692 C CA . LYS A 1 96 ? 28.793 6.554 -28.372 1.00 75.50 96 LYS A CA 1
ATOM 693 C C . LYS A 1 96 ? 28.845 6.520 -26.843 1.00 75.50 96 LYS A C 1
ATOM 695 O O . LYS A 1 96 ? 29.683 5.820 -26.281 1.00 75.50 96 LYS A O 1
ATOM 700 N N . TRP A 1 97 ? 27.949 7.242 -26.174 1.00 77.75 97 TRP A N 1
ATOM 701 C CA . TRP A 1 97 ? 27.775 7.179 -24.723 1.00 77.75 97 TRP A CA 1
ATOM 702 C C . TRP A 1 97 ? 27.191 5.832 -24.273 1.00 77.75 97 TRP A C 1
ATOM 704 O O . TRP A 1 97 ? 27.803 5.161 -23.444 1.00 77.75 97 TRP A O 1
ATOM 714 N N . ALA A 1 98 ? 26.102 5.371 -24.899 1.00 73.25 98 ALA A N 1
ATOM 715 C CA . ALA A 1 98 ? 25.473 4.087 -24.581 1.00 73.25 98 ALA A CA 1
ATOM 716 C C . ALA A 1 98 ? 26.436 2.903 -24.767 1.00 73.25 98 ALA A C 1
ATOM 718 O O . ALA A 1 98 ? 26.562 2.064 -23.881 1.00 73.25 98 ALA A O 1
ATOM 719 N N . ARG A 1 99 ? 27.201 2.879 -25.870 1.00 75.12 99 ARG A N 1
ATOM 720 C CA . ARG A 1 99 ? 28.218 1.840 -26.111 1.00 75.12 99 ARG A CA 1
ATOM 721 C C . ARG A 1 99 ? 29.360 1.837 -25.100 1.00 75.12 99 ARG A C 1
ATOM 723 O O . ARG A 1 99 ? 29.909 0.773 -24.859 1.00 75.12 99 ARG A O 1
ATOM 730 N N . ARG A 1 100 ? 29.739 2.991 -24.543 1.00 78.19 100 ARG A N 1
ATOM 731 C CA . ARG A 1 100 ? 30.743 3.050 -23.468 1.00 78.19 100 ARG A CA 1
ATOM 732 C C . ARG A 1 100 ? 30.159 2.498 -22.171 1.00 78.19 100 ARG A C 1
ATOM 734 O O . ARG A 1 100 ? 30.716 1.576 -21.598 1.00 78.19 100 ARG A O 1
ATOM 741 N N . ARG A 1 101 ? 28.956 2.946 -21.801 1.00 72.06 101 ARG A N 1
ATOM 742 C CA . ARG A 1 101 ? 28.272 2.503 -20.579 1.00 72.06 101 ARG A CA 1
ATOM 743 C C . ARG A 1 101 ? 27.962 1.000 -20.548 1.00 72.06 101 ARG A C 1
ATOM 745 O O . ARG A 1 101 ? 27.971 0.420 -19.470 1.00 72.06 101 ARG A O 1
ATOM 752 N N . TRP A 1 102 ? 27.676 0.390 -21.699 1.00 71.88 102 TRP A N 1
ATOM 753 C CA . TRP A 1 102 ? 27.444 -1.057 -21.831 1.00 71.88 102 TRP A CA 1
ATOM 754 C C . TRP A 1 102 ? 28.713 -1.902 -21.906 1.00 71.88 102 TRP A C 1
ATOM 756 O O . TRP A 1 102 ? 28.627 -3.102 -21.708 1.00 71.88 102 TRP A O 1
ATOM 766 N N . ARG A 1 103 ? 29.863 -1.307 -22.231 1.00 74.25 103 ARG A N 1
ATOM 767 C CA . ARG A 1 103 ? 31.144 -2.022 -22.301 1.00 74.25 103 ARG A CA 1
ATOM 768 C C . ARG A 1 103 ? 31.874 -2.031 -20.955 1.00 74.25 103 ARG A C 1
ATOM 770 O O . ARG A 1 103 ? 32.709 -2.893 -20.733 1.00 74.25 103 ARG A O 1
ATOM 777 N N . ASP A 1 104 ? 31.529 -1.085 -20.083 1.00 63.38 104 ASP A N 1
ATOM 778 C CA . ASP A 1 104 ? 32.033 -0.976 -18.710 1.00 63.38 104 ASP A CA 1
ATOM 779 C C . ASP A 1 104 ? 31.184 -1.773 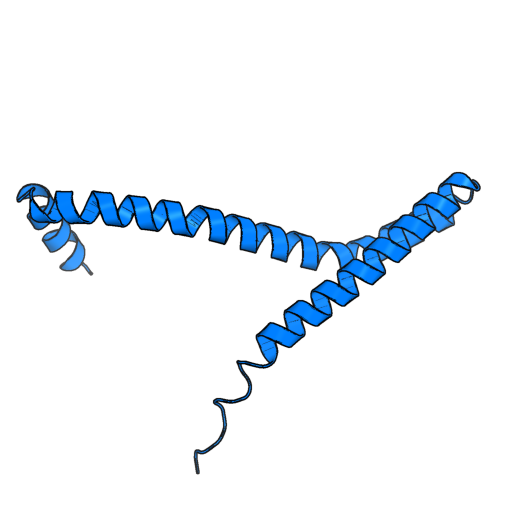-17.689 1.00 63.38 104 ASP A C 1
ATOM 781 O O . ASP A 1 104 ? 31.324 -1.576 -16.481 1.00 63.38 104 ASP A O 1
ATOM 785 N N . ARG A 1 105 ? 30.270 -2.634 -18.153 1.00 50.03 105 ARG A N 1
ATOM 786 C CA . ARG A 1 105 ? 29.581 -3.654 -17.348 1.00 50.03 105 ARG A CA 1
ATOM 787 C C . ARG A 1 105 ? 29.896 -5.027 -17.913 1.00 50.03 105 ARG A C 1
ATOM 789 O O . ARG A 1 105 ? 29.995 -5.955 -17.087 1.00 50.03 105 ARG A O 1
#

Organism: NCBI:txid1210091